Protein AF-A0A5C6REI8-F1 (afdb_monomer_lite)

Secondary structure (DSSP, 8-state):
--SPEEEE-----TT-S----GGGEEEEEPPP----EEEEEE-S-S---TT-----EEEEEE-SSS-----

Sequence (71 aa):
FTGGLTNTVVVTNPEDPTPDCPDCTDGPDTPDEVSDITTVKTNGTTTYVPGTTVPYTITVTNNGPSVASSV

Radius of gyration: 26.72 Å; chains: 1; bounding box: 54×21×75 Å

Structure (mmCIF, N/CA/C/O backbone):
data_AF-A0A5C6REI8-F1
#
_entry.id   AF-A0A5C6REI8-F1
#
loop_
_atom_site.group_PDB
_atom_site.id
_atom_site.type_symbol
_atom_site.label_atom_id
_atom_site.label_alt_id
_atom_site.label_comp_id
_atom_site.label_asym_id
_atom_site.label_entity_id
_atom_site.label_seq_id
_atom_site.pdbx_PDB_ins_code
_atom_site.Cartn_x
_atom_site.Cartn_y
_atom_site.Cartn_z
_atom_site.occupancy
_atom_site.B_iso_or_equiv
_atom_site.auth_seq_id
_atom_site.auth_comp_id
_atom_site.auth_asym_id
_atom_site.auth_atom_id
_atom_site.pdbx_PDB_model_num
ATOM 1 N N . PHE A 1 1 ? 3.951 -4.948 -7.433 1.00 50.56 1 PHE A N 1
ATOM 2 C CA . PHE A 1 1 ? 4.807 -5.238 -8.599 1.00 50.56 1 PHE A CA 1
ATOM 3 C C . PHE A 1 1 ? 6.229 -5.049 -8.112 1.00 50.56 1 PHE A C 1
ATOM 5 O O . PHE A 1 1 ? 6.491 -3.991 -7.568 1.00 50.56 1 PHE A O 1
ATOM 12 N N . THR A 1 2 ? 7.069 -6.080 -8.185 1.00 58.06 2 THR A N 1
ATOM 13 C CA . THR A 1 2 ? 8.407 -6.112 -7.555 1.00 58.06 2 THR A CA 1
ATOM 14 C C . THR A 1 2 ? 9.545 -6.120 -8.586 1.00 58.06 2 THR A C 1
ATOM 16 O O . THR A 1 2 ? 10.707 -6.300 -8.237 1.00 58.06 2 THR A O 1
ATOM 19 N N . GLY A 1 3 ? 9.219 -5.982 -9.876 1.00 65.50 3 GLY A N 1
ATOM 20 C CA . GLY A 1 3 ? 10.205 -5.941 -10.954 1.00 65.50 3 GLY A CA 1
ATOM 21 C C . GLY A 1 3 ? 10.712 -4.522 -11.184 1.00 65.50 3 GLY A C 1
ATOM 22 O O . GLY A 1 3 ? 9.919 -3.582 -11.147 1.00 65.50 3 GLY A O 1
ATOM 23 N N . GLY A 1 4 ? 12.013 -4.377 -11.441 1.00 77.75 4 GLY A N 1
ATOM 24 C CA . GLY A 1 4 ? 12.586 -3.106 -11.877 1.00 77.75 4 GLY A CA 1
ATOM 25 C C . GLY A 1 4 ? 11.952 -2.648 -13.190 1.00 77.75 4 GLY A C 1
ATOM 26 O O . GLY A 1 4 ? 11.728 -3.457 -14.095 1.00 77.75 4 GLY A O 1
ATOM 27 N N . LEU A 1 5 ? 11.630 -1.362 -13.281 1.00 83.38 5 LEU A N 1
ATOM 28 C CA . LEU A 1 5 ? 11.156 -0.742 -14.510 1.00 83.38 5 LEU A CA 1
ATOM 29 C C . LEU A 1 5 ? 12.372 -0.319 -15.331 1.00 83.38 5 LEU A C 1
ATOM 31 O O . LEU A 1 5 ? 13.206 0.448 -14.862 1.00 83.38 5 LEU A O 1
ATOM 35 N N . THR A 1 6 ? 12.476 -0.840 -16.549 1.00 89.12 6 THR A N 1
ATOM 36 C CA . THR A 1 6 ? 13.521 -0.466 -17.505 1.00 89.12 6 THR A CA 1
ATOM 37 C C . THR A 1 6 ? 12.858 -0.083 -18.812 1.00 89.12 6 THR A C 1
ATOM 39 O O . THR A 1 6 ? 11.965 -0.787 -19.291 1.00 89.12 6 THR A O 1
ATOM 42 N N . ASN A 1 7 ? 13.304 1.023 -19.392 1.00 84.62 7 ASN A N 1
ATOM 43 C CA . ASN A 1 7 ? 12.881 1.459 -20.711 1.00 84.62 7 ASN A CA 1
ATOM 44 C C . ASN A 1 7 ? 14.106 1.551 -21.620 1.00 84.62 7 ASN A C 1
ATOM 46 O O . ASN A 1 7 ? 15.091 2.183 -21.257 1.00 84.62 7 ASN A O 1
ATOM 50 N N . THR A 1 8 ? 14.042 0.940 -22.801 1.00 88.94 8 THR A N 1
ATOM 51 C CA . THR A 1 8 ? 15.155 0.930 -23.756 1.00 88.94 8 THR A CA 1
ATOM 52 C C . THR A 1 8 ? 14.663 1.365 -25.127 1.00 88.94 8 THR A C 1
ATOM 54 O O . THR A 1 8 ? 13.716 0.792 -25.669 1.00 88.94 8 THR A O 1
ATOM 5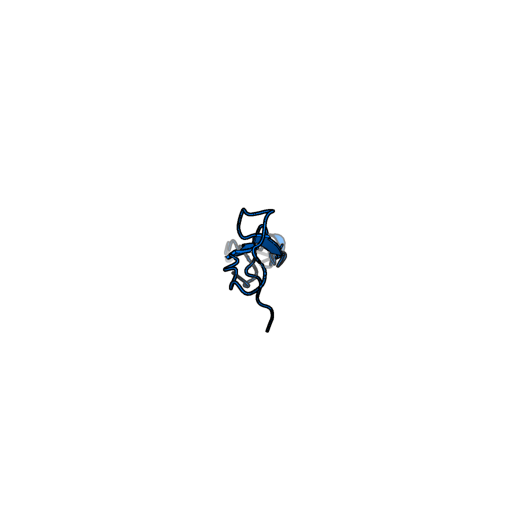7 N N . VAL A 1 9 ? 15.341 2.345 -25.718 1.00 82.94 9 VAL A N 1
ATOM 58 C CA . VAL A 1 9 ? 15.201 2.700 -27.131 1.00 82.94 9 VAL A CA 1
ATOM 59 C C . VAL A 1 9 ? 16.361 2.090 -27.915 1.00 82.94 9 VAL A C 1
ATOM 61 O O . VAL A 1 9 ? 17.503 2.131 -27.478 1.00 82.94 9 VAL A O 1
ATOM 64 N N . VAL A 1 10 ? 16.087 1.497 -29.077 1.00 82.75 10 VAL A N 1
ATOM 65 C CA . VAL A 1 10 ? 17.128 0.910 -29.932 1.00 82.75 10 VAL A CA 1
ATOM 66 C C . VAL A 1 10 ? 17.092 1.587 -31.291 1.00 82.75 10 VAL A C 1
ATOM 68 O O . VAL A 1 10 ? 16.061 1.593 -31.964 1.00 82.75 10 VAL A O 1
ATOM 71 N N . VAL A 1 11 ? 18.232 2.137 -31.698 1.00 77.81 11 VAL A N 1
ATOM 72 C CA . VAL A 1 11 ? 18.454 2.698 -33.032 1.00 77.81 11 VAL A CA 1
ATOM 73 C C . VAL A 1 11 ? 19.671 1.997 -33.620 1.00 77.81 11 VAL A C 1
ATOM 75 O O . VAL A 1 11 ? 20.718 1.952 -32.988 1.00 77.81 11 VAL A O 1
ATOM 78 N N . THR A 1 12 ? 19.541 1.428 -34.818 1.00 77.12 12 THR A N 1
ATOM 79 C CA . THR A 1 12 ? 20.644 0.730 -35.497 1.00 77.12 12 THR A CA 1
ATOM 80 C C . THR A 1 12 ? 20.974 1.413 -36.816 1.00 77.12 12 THR A C 1
ATOM 82 O O . THR A 1 12 ? 20.111 1.494 -37.693 1.00 77.12 12 THR A O 1
ATOM 85 N N . ASN A 1 13 ? 22.225 1.849 -36.975 1.00 79.44 13 ASN A N 1
ATOM 86 C CA . ASN A 1 13 ? 22.784 2.348 -38.230 1.00 79.44 13 ASN A CA 1
ATOM 87 C C . ASN A 1 13 ? 24.031 1.514 -38.601 1.00 79.44 13 ASN A C 1
ATOM 89 O O . ASN A 1 13 ? 24.968 1.454 -37.810 1.00 79.44 13 ASN A O 1
ATOM 93 N N . PRO A 1 14 ? 24.071 0.860 -39.776 1.00 78.00 14 PRO A N 1
ATOM 94 C CA . PRO A 1 14 ? 25.203 0.022 -40.181 1.00 78.00 14 PRO A CA 1
ATOM 95 C C . PRO A 1 14 ? 26.527 0.778 -40.402 1.00 78.00 14 PRO A C 1
ATOM 97 O O . PRO A 1 14 ? 27.569 0.131 -40.460 1.00 78.00 14 PRO A O 1
ATOM 100 N N . GLU A 1 15 ? 26.511 2.110 -40.505 1.00 85.88 15 GLU A N 1
ATOM 101 C CA . GLU A 1 15 ? 27.720 2.948 -40.584 1.00 85.88 15 GLU A CA 1
ATOM 102 C C . GLU A 1 15 ? 28.072 3.638 -39.255 1.00 85.88 15 GLU A C 1
ATOM 104 O O . GLU A 1 15 ? 28.930 4.518 -39.233 1.00 85.88 15 GLU A O 1
ATOM 109 N N . ASP A 1 16 ? 27.412 3.277 -38.150 1.00 78.38 16 ASP A N 1
ATOM 110 C CA . ASP A 1 16 ? 27.638 3.916 -36.855 1.00 78.38 16 ASP A CA 1
ATOM 111 C C . ASP A 1 16 ? 29.064 3.650 -36.331 1.00 78.38 16 ASP A C 1
ATOM 113 O O . ASP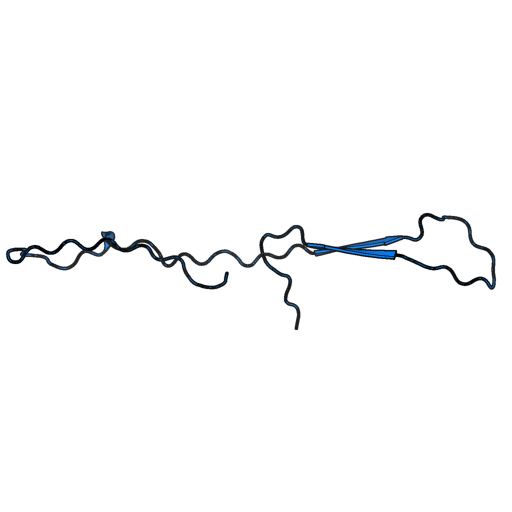 A 1 16 ? 29.408 2.499 -36.036 1.00 78.38 16 ASP A O 1
ATOM 117 N N . PRO A 1 17 ? 29.913 4.687 -36.196 1.00 77.25 17 PRO A N 1
ATOM 118 C CA . PRO A 1 17 ? 31.257 4.527 -35.653 1.00 77.25 17 PRO A CA 1
ATOM 119 C C . PRO A 1 17 ? 31.264 4.252 -34.140 1.00 77.25 17 PRO A C 1
ATOM 121 O O . PRO A 1 17 ? 32.299 3.843 -33.611 1.00 77.25 17 PRO A O 1
ATOM 124 N N . THR A 1 18 ? 30.145 4.465 -33.438 1.00 73.69 18 THR A N 1
ATOM 125 C CA . THR A 1 18 ? 29.995 4.275 -31.987 1.00 73.69 18 THR A CA 1
ATOM 126 C C . THR A 1 18 ? 28.646 3.619 -31.662 1.00 73.69 18 THR A C 1
ATOM 128 O O . THR A 1 18 ? 27.736 4.295 -31.192 1.00 73.69 18 THR A O 1
ATOM 131 N N . PRO A 1 19 ? 28.516 2.294 -31.849 1.00 76.62 19 PRO A N 1
ATOM 132 C CA . PRO A 1 19 ? 27.247 1.579 -31.665 1.00 76.62 19 PRO A CA 1
ATOM 133 C C . PRO A 1 19 ? 26.742 1.530 -30.216 1.00 76.62 19 PRO A C 1
ATOM 135 O O . PRO A 1 19 ? 25.626 1.076 -29.966 1.00 76.62 19 PRO A O 1
ATOM 138 N N . ASP A 1 20 ? 27.584 1.910 -29.254 1.00 80.44 20 ASP A N 1
ATOM 139 C CA . ASP A 1 20 ? 27.273 1.845 -27.832 1.00 80.44 20 ASP A CA 1
ATOM 140 C C . ASP A 1 20 ? 26.501 3.105 -27.418 1.00 80.44 20 ASP A C 1
ATOM 142 O O . ASP A 1 20 ? 26.998 4.223 -27.557 1.00 80.44 20 ASP A O 1
ATOM 146 N N . CYS A 1 21 ? 25.276 2.927 -26.918 1.00 80.62 21 CYS A N 1
ATOM 147 C CA . CYS A 1 21 ? 24.407 4.021 -26.485 1.00 80.62 21 CYS A CA 1
ATOM 148 C C . CYS A 1 21 ? 23.980 3.821 -25.021 1.00 80.62 21 CYS A C 1
ATOM 150 O O . CYS A 1 21 ? 22.911 3.262 -24.759 1.00 80.62 21 CYS A O 1
ATOM 152 N N . PRO A 1 22 ? 24.793 4.266 -24.050 1.00 78.19 22 PRO A N 1
ATOM 153 C CA . PRO A 1 22 ? 24.466 4.127 -22.632 1.00 78.19 22 PRO A CA 1
ATOM 154 C C . PRO A 1 22 ? 23.215 4.924 -22.230 1.00 78.19 22 PRO A C 1
ATOM 156 O O . PRO A 1 22 ? 22.448 4.457 -21.396 1.00 78.19 22 PRO A O 1
ATOM 159 N N . ASP A 1 23 ? 22.948 6.060 -22.882 1.00 83.56 23 ASP A N 1
ATOM 160 C CA . ASP A 1 23 ? 21.780 6.912 -22.598 1.00 83.56 23 ASP A CA 1
ATOM 161 C C . ASP A 1 23 ? 20.478 6.400 -23.245 1.00 83.56 23 ASP A C 1
ATOM 163 O O . ASP A 1 23 ? 19.403 6.964 -23.046 1.00 83.56 23 ASP A O 1
ATOM 167 N N . CYS A 1 24 ? 20.552 5.332 -24.045 1.00 86.81 24 CYS A N 1
ATOM 168 C CA . CYS A 1 24 ? 19.386 4.725 -24.683 1.00 86.81 24 CYS A CA 1
ATOM 169 C C . CYS A 1 24 ? 18.586 3.818 -23.735 1.00 86.81 24 CYS A C 1
ATOM 171 O O . CYS A 1 24 ? 17.520 3.327 -24.115 1.00 86.81 24 CYS A O 1
ATOM 173 N N . THR A 1 25 ? 19.091 3.561 -22.527 1.00 89.00 25 THR A N 1
ATOM 174 C CA . THR A 1 25 ? 18.393 2.787 -21.499 1.00 89.00 25 THR A CA 1
ATOM 175 C C . THR A 1 25 ? 18.228 3.628 -20.243 1.00 89.00 25 THR A C 1
ATOM 177 O O . THR A 1 25 ? 19.204 4.149 -19.717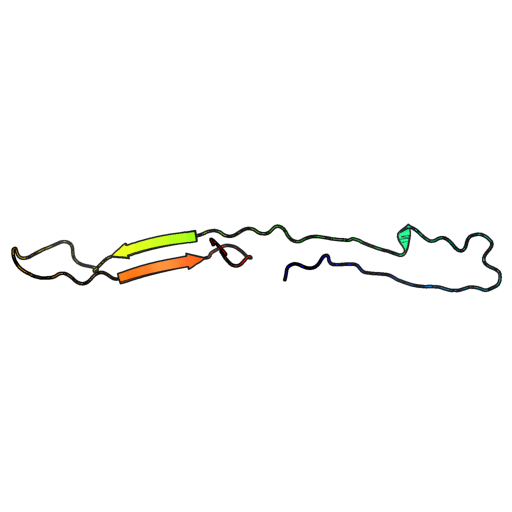 1.00 89.00 25 THR A O 1
ATOM 180 N N . ASP A 1 26 ? 16.993 3.723 -19.763 1.00 89.00 2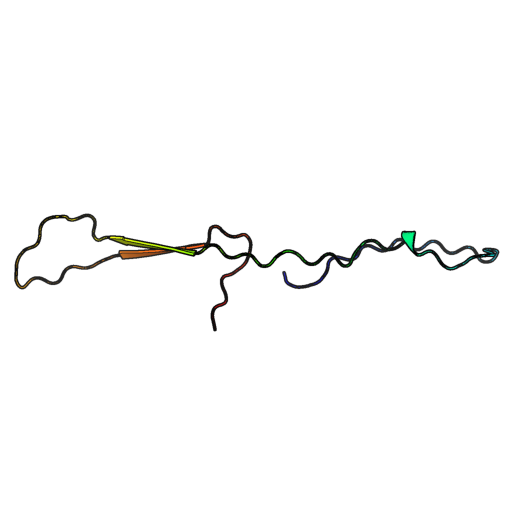6 ASP A N 1
ATOM 181 C CA . ASP A 1 26 ? 16.629 4.358 -18.497 1.00 89.00 26 ASP A CA 1
ATOM 182 C C . ASP A 1 26 ? 16.219 3.285 -17.470 1.00 89.00 26 ASP A C 1
ATOM 184 O O . ASP A 1 26 ? 15.534 2.310 -17.816 1.00 89.00 26 ASP A O 1
ATOM 188 N N . GLY A 1 27 ? 16.655 3.450 -16.218 1.00 85.81 27 GLY A N 1
ATOM 189 C CA . GLY A 1 27 ? 16.500 2.477 -15.128 1.00 85.81 27 GLY A CA 1
ATOM 190 C C . GLY A 1 27 ? 17.687 1.500 -14.950 1.00 85.81 27 GLY A C 1
ATOM 191 O O . GLY A 1 27 ? 18.771 1.723 -15.492 1.00 85.81 27 GLY A O 1
ATOM 192 N N . PRO A 1 28 ? 17.521 0.392 -14.191 1.00 87.12 28 PRO A N 1
ATOM 193 C CA . PRO A 1 28 ? 16.278 -0.094 -13.594 1.00 87.12 28 PRO A CA 1
ATOM 194 C C . PRO A 1 28 ? 15.826 0.726 -12.381 1.00 87.12 28 PRO A C 1
ATOM 196 O O . PRO A 1 28 ? 16.574 0.869 -11.416 1.00 87.12 28 PRO A O 1
ATOM 199 N N . ASP A 1 29 ? 14.566 1.155 -12.392 1.00 83.31 29 ASP A N 1
ATOM 200 C CA . ASP A 1 29 ? 13.932 1.779 -11.231 1.00 83.31 29 ASP A CA 1
ATOM 201 C C . ASP A 1 29 ?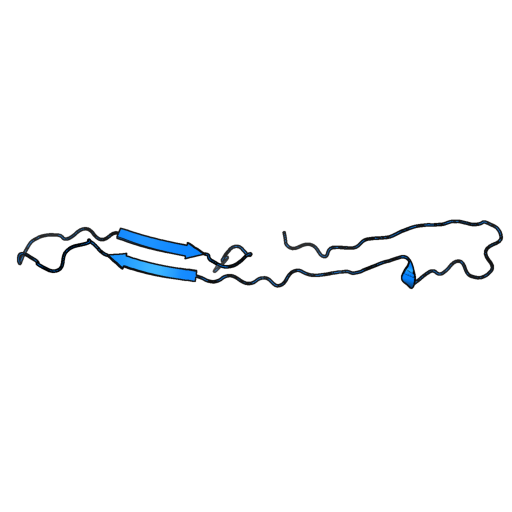 13.198 0.733 -10.399 1.00 83.31 29 ASP A C 1
ATOM 203 O O . ASP A 1 29 ? 12.274 0.063 -10.873 1.00 83.31 29 ASP A O 1
ATOM 207 N N . THR A 1 30 ? 13.589 0.599 -9.136 1.00 78.88 30 THR A N 1
ATOM 208 C CA . THR A 1 30 ? 12.879 -0.232 -8.163 1.00 78.88 30 THR A CA 1
ATOM 209 C C . THR A 1 30 ? 11.942 0.642 -7.333 1.00 78.88 30 THR A C 1
ATOM 211 O O . THR A 1 30 ? 12.431 1.544 -6.652 1.00 78.88 30 THR A O 1
ATOM 214 N N . PRO A 1 31 ? 10.617 0.399 -7.348 1.00 75.25 31 PRO A N 1
ATOM 215 C CA . PRO A 1 31 ? 9.701 1.087 -6.446 1.00 75.25 31 PRO A CA 1
ATOM 216 C C . PRO A 1 31 ? 10.050 0.794 -4.984 1.00 75.25 31 PRO A C 1
ATOM 218 O O . PRO A 1 31 ? 10.323 -0.356 -4.639 1.00 75.25 31 PRO A O 1
ATOM 221 N N . ASP A 1 32 ? 9.973 1.807 -4.121 1.00 78.81 32 ASP A N 1
ATOM 222 C CA . ASP A 1 32 ? 10.130 1.601 -2.682 1.00 78.81 32 ASP A CA 1
ATOM 223 C C . ASP A 1 32 ? 8.966 0.763 -2.132 1.00 78.81 32 ASP A C 1
ATOM 225 O O . ASP A 1 32 ? 7.791 1.150 -2.186 1.00 78.81 32 ASP A O 1
ATOM 229 N N . GLU A 1 33 ? 9.294 -0.393 -1.557 1.00 77.94 33 GLU A N 1
ATOM 230 C CA . GLU A 1 33 ? 8.316 -1.271 -0.921 1.00 77.94 33 GLU A CA 1
ATOM 231 C C . GLU A 1 33 ? 7.944 -0.748 0.471 1.00 77.94 33 GLU A C 1
ATOM 233 O O . GLU A 1 33 ? 8.484 -1.166 1.494 1.00 77.94 33 GLU A O 1
ATOM 238 N N . VAL A 1 34 ? 7.003 0.197 0.515 1.00 81.94 34 VAL A N 1
ATOM 239 C CA . VAL A 1 34 ? 6.496 0.770 1.770 1.00 81.94 34 VAL A CA 1
ATOM 240 C C . VAL A 1 34 ? 5.075 0.290 2.050 1.00 81.94 34 VAL A C 1
ATOM 242 O O . VAL A 1 34 ? 4.149 0.548 1.276 1.00 81.94 34 VAL A O 1
ATOM 245 N N . SER A 1 35 ? 4.888 -0.378 3.187 1.00 85.00 35 SER A N 1
ATOM 246 C CA . SER A 1 35 ? 3.574 -0.656 3.772 1.00 85.00 35 SER A CA 1
ATOM 247 C C . SER A 1 35 ? 3.384 0.165 5.045 1.00 85.00 35 SER A C 1
ATOM 249 O O . SER A 1 35 ? 4.281 0.195 5.886 1.00 85.00 35 SER A O 1
ATOM 251 N N . ASP A 1 36 ? 2.214 0.776 5.214 1.00 88.12 36 ASP A N 1
ATOM 252 C CA . ASP A 1 36 ? 1.859 1.544 6.413 1.00 88.12 36 ASP A CA 1
ATOM 253 C C . ASP A 1 36 ? 0.590 0.951 7.024 1.00 88.12 36 ASP A C 1
ATOM 255 O O . ASP A 1 36 ? -0.513 1.145 6.509 1.00 88.12 36 ASP A O 1
ATOM 259 N N . ILE A 1 37 ? 0.758 0.171 8.091 1.00 90.62 37 ILE A N 1
ATOM 260 C CA . ILE A 1 37 ? -0.321 -0.612 8.688 1.00 90.62 37 ILE A CA 1
ATOM 261 C C . ILE A 1 37 ? -0.816 0.048 9.965 1.00 90.62 37 ILE A C 1
ATOM 263 O O . ILE A 1 37 ? -0.086 0.206 10.942 1.00 90.62 37 ILE A O 1
ATOM 267 N N . THR A 1 38 ? -2.113 0.339 9.987 1.00 91.06 38 THR A N 1
ATOM 268 C CA . THR A 1 38 ? -2.820 0.861 11.157 1.00 91.06 38 THR A CA 1
ATOM 269 C C . THR A 1 38 ? -3.887 -0.126 11.612 1.00 91.06 38 THR A C 1
ATOM 271 O O . THR A 1 38 ? -4.532 -0.795 10.804 1.00 91.06 38 THR A O 1
ATOM 274 N N . THR A 1 39 ? -4.058 -0.256 12.929 1.00 91.75 39 THR A N 1
ATOM 275 C CA . THR A 1 39 ? -5.029 -1.181 13.528 1.00 91.75 39 THR A CA 1
ATOM 276 C C . THR A 1 39 ? -5.909 -0.449 14.526 1.00 91.75 39 THR A C 1
ATOM 278 O O . THR A 1 39 ? -5.414 0.252 15.408 1.00 91.75 39 THR A O 1
ATOM 281 N N . VAL A 1 40 ? -7.220 -0.656 14.423 1.00 92.50 40 VAL A N 1
ATOM 282 C CA . VAL A 1 40 ? -8.213 -0.101 15.345 1.00 92.50 40 VAL A CA 1
ATOM 283 C C . VAL A 1 40 ? -9.056 -1.235 15.906 1.00 92.50 40 VAL A C 1
ATOM 285 O O . VAL A 1 40 ? -9.634 -2.017 15.155 1.00 92.50 40 VAL A O 1
ATOM 288 N N . LYS A 1 41 ? -9.160 -1.308 17.236 1.00 89.31 41 LYS A N 1
ATOM 289 C CA . LYS A 1 41 ? -10.062 -2.228 17.933 1.00 89.31 41 LYS A CA 1
ATOM 290 C C . LYS A 1 41 ? -11.164 -1.436 18.614 1.00 89.31 41 LYS A C 1
ATOM 292 O O . LYS A 1 41 ? -10.890 -0.607 19.477 1.00 89.31 41 LYS A O 1
ATOM 297 N N . THR A 1 42 ? -12.409 -1.713 18.256 1.00 87.81 42 THR A N 1
ATOM 298 C CA . THR A 1 42 ? -13.563 -1.052 18.867 1.00 87.81 42 THR A CA 1
ATOM 299 C C . THR A 1 42 ? -14.796 -1.945 18.828 1.00 87.81 42 THR A C 1
ATOM 301 O O . THR A 1 42 ? -14.961 -2.786 17.948 1.00 87.81 42 THR A O 1
ATOM 304 N N . ASN A 1 43 ? -15.665 -1.777 19.812 1.00 85.56 43 ASN A N 1
ATOM 305 C CA . ASN A 1 43 ? -17.020 -2.326 19.859 1.00 85.56 43 ASN A CA 1
ATOM 306 C C . ASN A 1 43 ? -18.072 -1.203 19.932 1.00 85.56 43 ASN A C 1
ATOM 308 O O . ASN A 1 43 ? -19.234 -1.463 20.239 1.00 85.56 43 ASN A O 1
ATOM 312 N N . GLY A 1 44 ? -17.650 0.055 19.749 1.00 84.62 44 GLY A N 1
ATOM 313 C CA . GLY A 1 44 ? -18.514 1.235 19.807 1.00 84.62 44 GLY A CA 1
ATOM 314 C C . GLY A 1 44 ? -19.158 1.519 21.171 1.00 84.62 44 GLY A C 1
ATOM 315 O O . GLY A 1 44 ? -20.007 2.401 21.242 1.00 84.62 44 GLY A O 1
ATOM 316 N N . THR A 1 45 ? -18.784 0.805 22.243 1.00 85.81 45 THR A N 1
ATOM 317 C CA . THR A 1 45 ? -19.468 0.871 23.547 1.00 85.81 45 THR A CA 1
ATOM 318 C C . THR A 1 45 ? -18.485 1.204 24.671 1.00 85.81 45 THR A C 1
ATOM 320 O O . THR A 1 45 ? -17.401 0.630 24.760 1.00 85.81 45 THR A O 1
ATOM 323 N N . THR A 1 46 ? -18.863 2.123 25.560 1.00 84.94 46 THR A N 1
ATOM 324 C CA . THR A 1 46 ? -18.057 2.522 26.732 1.00 84.94 46 THR A CA 1
ATOM 325 C C . THR A 1 46 ? -18.566 1.929 28.046 1.00 84.94 46 THR A C 1
ATOM 327 O O . THR A 1 46 ? -17.873 1.995 29.059 1.00 84.94 46 THR A O 1
ATOM 330 N N . THR A 1 47 ? -19.758 1.331 28.037 1.00 82.75 47 THR A N 1
ATOM 331 C CA . THR A 1 47 ? -20.410 0.709 29.192 1.00 82.75 47 THR A CA 1
ATOM 332 C C . THR A 1 47 ? -20.492 -0.806 29.031 1.00 82.75 47 THR A C 1
ATOM 334 O O . THR A 1 47 ? -20.734 -1.328 27.946 1.00 82.75 47 THR A O 1
ATOM 337 N N . TYR A 1 48 ? -20.282 -1.528 30.130 1.00 86.88 48 TYR A N 1
ATOM 338 C CA . TYR A 1 48 ? -20.153 -2.982 30.118 1.00 86.88 48 TYR A CA 1
ATOM 339 C C . TYR A 1 48 ? -20.911 -3.604 31.284 1.00 86.88 48 TYR A C 1
ATOM 341 O O . TYR A 1 48 ? -20.862 -3.090 32.401 1.00 86.88 48 TYR A O 1
ATOM 349 N N . VAL A 1 49 ? -21.590 -4.724 31.026 1.00 88.88 49 VAL A N 1
ATOM 350 C CA . VAL A 1 49 ? -22.279 -5.507 32.059 1.00 88.88 49 VAL A CA 1
ATOM 351 C C . VAL A 1 49 ? -21.383 -6.679 32.474 1.00 88.88 49 VAL A C 1
ATOM 353 O O . VAL A 1 49 ? -21.005 -7.481 31.612 1.00 88.88 49 VAL A O 1
ATOM 356 N N . PRO A 1 50 ? -21.035 -6.817 33.767 1.00 89.06 50 PRO A N 1
ATOM 357 C CA . PRO A 1 50 ? -20.239 -7.942 34.246 1.00 89.06 50 PRO A CA 1
ATOM 358 C C . PRO A 1 50 ? -20.849 -9.295 33.860 1.00 89.06 50 PRO A C 1
ATOM 360 O O . PRO A 1 50 ? -22.059 -9.488 33.943 1.00 89.06 50 PRO A O 1
ATOM 363 N N . GLY A 1 51 ? -20.002 -10.238 33.442 1.00 92.19 51 GLY A N 1
ATOM 364 C CA . GLY A 1 51 ? -20.421 -11.589 33.050 1.00 92.19 51 GLY A CA 1
ATOM 365 C C . GLY A 1 51 ? -20.949 -11.725 31.617 1.00 92.19 51 GLY A C 1
ATOM 366 O O . GLY A 1 51 ? -21.323 -12.826 31.226 1.00 92.19 51 GLY A O 1
ATOM 367 N N . THR A 1 52 ? -20.958 -10.651 30.820 1.00 86.56 52 THR A N 1
ATOM 368 C CA . THR A 1 52 ? -21.387 -10.701 29.411 1.00 86.56 52 THR A CA 1
ATOM 369 C C . THR A 1 52 ? -20.205 -10.727 28.442 1.00 86.56 52 THR A C 1
ATOM 371 O O . THR A 1 52 ? -19.164 -10.113 28.679 1.00 86.56 52 THR A O 1
ATOM 374 N N . THR A 1 53 ? -20.357 -11.455 27.333 1.00 87.62 53 THR A N 1
ATOM 375 C CA . THR A 1 53 ? -19.386 -11.446 26.234 1.00 87.62 53 THR A CA 1
ATOM 376 C C . THR A 1 53 ? -19.559 -10.183 25.407 1.00 87.62 53 THR A C 1
ATOM 378 O O . THR A 1 53 ? -20.663 -9.853 24.980 1.00 87.62 53 THR A O 1
ATOM 381 N N . VAL A 1 54 ? -18.447 -9.510 25.128 1.00 89.75 54 VAL A N 1
ATOM 382 C CA . VAL A 1 54 ? -18.430 -8.300 24.315 1.00 89.75 54 VAL A CA 1
ATOM 383 C C . VAL A 1 54 ? -17.739 -8.606 22.987 1.00 89.75 54 VAL A C 1
ATOM 385 O O . VAL A 1 54 ? -16.530 -8.858 22.982 1.00 89.75 54 VAL A O 1
ATOM 388 N N . PRO A 1 55 ? -18.459 -8.566 21.854 1.00 87.75 55 PRO A N 1
ATOM 389 C CA . PRO A 1 55 ? -17.827 -8.657 20.548 1.00 87.75 55 PRO A CA 1
ATOM 390 C C . PRO A 1 55 ? -17.066 -7.362 20.235 1.00 87.75 55 PRO A C 1
ATOM 392 O O . PRO A 1 55 ? -17.564 -6.265 20.477 1.00 87.75 55 PRO A O 1
ATOM 395 N N . TYR A 1 56 ? -15.870 -7.489 19.664 1.00 89.38 56 TYR A N 1
ATOM 396 C CA . TYR A 1 56 ? -15.078 -6.367 19.156 1.00 89.38 56 TYR A CA 1
ATOM 397 C C . TYR A 1 56 ? -14.815 -6.559 17.672 1.00 89.38 56 TYR A C 1
ATOM 399 O O . TYR A 1 56 ? -14.565 -7.675 17.221 1.00 89.38 56 TYR A O 1
ATOM 407 N N . THR A 1 57 ? -14.797 -5.453 16.940 1.00 91.44 57 THR A N 1
ATOM 408 C CA . THR A 1 57 ? -14.289 -5.415 15.572 1.00 91.44 57 THR A CA 1
ATOM 409 C C . THR A 1 57 ? -12.848 -4.929 15.608 1.00 91.44 57 THR A C 1
ATOM 411 O O . THR A 1 57 ? -12.536 -3.936 16.272 1.00 91.44 57 THR A O 1
ATOM 414 N N . ILE A 1 58 ? -11.968 -5.654 14.919 1.00 91.56 58 ILE A N 1
ATOM 415 C CA . ILE A 1 58 ? -10.599 -5.222 14.647 1.00 91.56 58 ILE A CA 1
ATOM 416 C C . ILE A 1 58 ? -10.538 -4.877 13.166 1.00 91.56 58 ILE A C 1
ATOM 418 O O . ILE A 1 58 ? -10.758 -5.742 12.321 1.00 91.56 58 ILE A O 1
ATOM 422 N N . THR A 1 59 ? -10.243 -3.619 12.871 1.00 91.75 59 THR A N 1
ATOM 423 C CA . THR A 1 59 ? -10.023 -3.137 11.510 1.00 91.75 59 THR A CA 1
ATOM 424 C C . THR A 1 59 ? -8.531 -2.957 11.303 1.00 91.75 59 THR A C 1
ATOM 426 O O . THR A 1 59 ? -7.879 -2.272 12.093 1.00 91.75 59 THR A O 1
ATOM 429 N N . VAL A 1 60 ? -8.005 -3.571 10.245 1.00 90.56 60 VAL A N 1
ATOM 430 C CA . VAL A 1 60 ? -6.616 -3.426 9.802 1.00 90.56 60 VAL A CA 1
ATOM 431 C C . VAL A 1 60 ? -6.632 -2.711 8.456 1.00 90.56 60 VAL A C 1
ATOM 433 O O . VAL A 1 60 ? -7.308 -3.166 7.534 1.00 90.56 60 VAL A O 1
ATOM 436 N N . THR A 1 61 ? -5.898 -1.606 8.349 1.00 92.25 61 THR A N 1
ATOM 437 C CA . THR A 1 61 ? -5.830 -0.778 7.139 1.00 92.25 61 THR A CA 1
ATOM 438 C C . THR A 1 61 ? -4.381 -0.631 6.695 1.00 92.25 61 THR A C 1
ATOM 440 O O . THR A 1 61 ? -3.523 -0.312 7.516 1.00 92.25 61 THR A O 1
ATOM 443 N N . ASN A 1 62 ? -4.124 -0.834 5.399 1.00 89.56 62 ASN A N 1
ATOM 444 C CA . ASN A 1 62 ? -2.846 -0.523 4.764 1.00 89.56 62 ASN A CA 1
ATOM 445 C C . ASN A 1 62 ? -2.959 0.791 3.986 1.00 89.56 62 ASN A C 1
ATOM 447 O O . ASN A 1 62 ? -3.637 0.834 2.960 1.00 89.56 62 ASN A O 1
ATOM 451 N N . ASN A 1 63 ? -2.317 1.844 4.485 1.00 89.62 63 ASN A N 1
ATOM 452 C CA . ASN A 1 63 ? -2.246 3.154 3.833 1.00 89.62 63 ASN A CA 1
ATOM 453 C C . ASN A 1 63 ? -1.041 3.269 2.883 1.00 89.62 63 ASN A C 1
ATOM 455 O O . ASN A 1 63 ? -0.919 4.260 2.166 1.00 89.62 63 ASN A O 1
ATOM 459 N N . GLY A 1 64 ? -0.137 2.284 2.900 1.00 85.25 64 GLY A N 1
ATOM 460 C CA . GLY A 1 64 ? 1.050 2.262 2.053 1.00 85.25 64 GLY A CA 1
ATOM 461 C C . GLY A 1 64 ? 0.752 1.759 0.635 1.00 85.25 64 GLY A C 1
ATOM 462 O O . GLY A 1 64 ? -0.218 1.026 0.425 1.00 85.25 64 GLY A O 1
ATOM 463 N N . PRO A 1 65 ? 1.593 2.117 -0.351 1.00 83.44 65 PRO A N 1
ATOM 464 C CA . PRO A 1 65 ? 1.439 1.665 -1.735 1.00 83.44 65 PRO A CA 1
ATOM 465 C C . PRO A 1 65 ? 1.715 0.166 -1.923 1.00 83.44 65 PRO A C 1
ATOM 467 O O . PRO A 1 65 ? 1.283 -0.413 -2.921 1.00 83.44 65 PRO A O 1
ATOM 470 N N . SER A 1 66 ? 2.432 -0.465 -0.989 1.00 85.31 66 SER A N 1
ATOM 471 C CA . SER A 1 66 ? 2.850 -1.864 -1.096 1.00 85.31 66 SER A CA 1
ATOM 472 C C . SER A 1 66 ? 2.072 -2.778 -0.162 1.00 85.31 66 SER A C 1
ATOM 474 O O . SER A 1 66 ? 1.660 -2.386 0.928 1.00 85.31 66 SER A O 1
ATOM 476 N N . VAL A 1 67 ? 1.879 -4.028 -0.587 1.00 84.06 67 VAL A N 1
ATOM 477 C CA . VAL A 1 67 ? 1.258 -5.080 0.228 1.00 84.06 67 VAL A CA 1
ATOM 478 C C . VAL A 1 67 ? 2.116 -5.332 1.470 1.00 84.06 67 VAL A C 1
ATOM 480 O O . VAL A 1 67 ? 3.311 -5.571 1.350 1.00 84.06 67 VAL A O 1
ATOM 483 N N . ALA A 1 68 ? 1.505 -5.333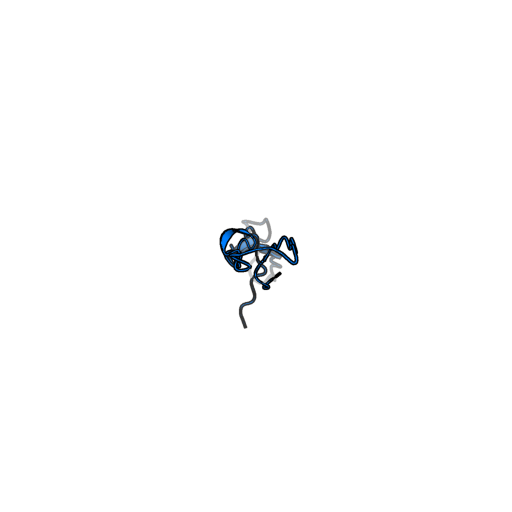 2.658 1.00 81.19 68 ALA A N 1
ATOM 484 C CA . ALA A 1 68 ? 2.181 -5.752 3.883 1.00 81.19 68 ALA A CA 1
ATOM 485 C C . ALA A 1 68 ? 2.309 -7.281 3.930 1.00 81.19 68 ALA A C 1
ATOM 487 O O . ALA A 1 68 ? 1.439 -7.979 4.453 1.00 81.19 68 ALA A O 1
ATOM 488 N N . SER A 1 69 ? 3.389 -7.812 3.368 1.00 74.94 69 SER A N 1
ATOM 489 C CA . SER A 1 69 ? 3.773 -9.213 3.524 1.00 74.94 69 SER A CA 1
ATOM 490 C C . SER A 1 69 ? 4.680 -9.359 4.746 1.00 74.94 69 SER A C 1
ATOM 492 O O . SER A 1 69 ? 5.899 -9.300 4.626 1.00 74.94 69 SER A O 1
ATOM 494 N N . SER A 1 70 ? 4.096 -9.535 5.932 1.00 60.91 70 SER A N 1
ATOM 495 C CA . SER A 1 70 ? 4.837 -10.110 7.059 1.00 60.91 70 SER A CA 1
ATOM 496 C C . SER A 1 70 ? 4.625 -11.620 7.016 1.00 60.91 70 SER A C 1
ATOM 498 O O . SER A 1 70 ? 3.511 -12.080 7.274 1.00 60.91 70 SER A O 1
ATOM 500 N N . VAL A 1 71 ? 5.671 -12.370 6.668 1.00 47.19 71 VAL A N 1
ATOM 501 C CA . VAL A 1 71 ? 5.742 -13.825 6.886 1.00 47.19 71 VAL A CA 1
ATOM 502 C C . VAL A 1 71 ? 6.731 -14.136 7.992 1.00 47.19 71 VAL A C 1
ATOM 504 O O . VAL A 1 71 ? 7.763 -13.432 8.064 1.00 47.19 71 VAL A O 1
#

pLDDT: mean 82.84, std 8.93, range [47.19, 92.5]

InterPro domains:
  IPR001434 Large cysteine-rich periplasmic protein OmcB-like, DUF11 domain [PF01345] (36-71)

Foldseek 3Di:
DFFFDKAADADDDPPDPPRDDPVRMDDSDGDDADWDKDKDKDQPDPDDDPPDDGDIDIDIDTPDPHDPDDD

Organism: NCBI:txid1564516